Protein AF-A0A350IKV7-F1 (afdb_monomer_lite)

Sequence (80 aa):
MEDHKIISVKIVSGSNLNSRWRSPMQKITTDRGEFIDNMPGKQFGYFKDANPGFDWQSKIDQIVHNIRVIDHAGFRWLNK

Foldseek 3Di:
DDKWAWADWDWDQVCVVPVPGRAIWIWTQTPVGIAIAAAAPDQGDPDPPRDHGDPCRVRHRHIDPDWDWDDDPNGTHTDD

Secondary structure (DSSP, 8-state):
-EEEEEEEEEEEEHHHH-TT--SEEEEEEETTEEEEEEPBT---SSSTT-PPBP--GGGTT-EEEEEEEEEETTEEEEE-

pLDDT: mean 85.96, std 12.02, range [48.84, 98.0]

Radius of gyration: 11.83 Å; chains: 1; bounding box: 29×22×27 Å

Structure (mmCIF, N/CA/C/O backbone):
data_AF-A0A350IKV7-F1
#
_entry.id   AF-A0A350IKV7-F1
#
loop_
_atom_site.group_PDB
_atom_site.id
_atom_site.type_symbol
_atom_site.label_atom_id
_atom_site.label_alt_id
_atom_site.label_comp_id
_atom_site.label_asym_id
_atom_site.label_entity_id
_atom_site.label_seq_id
_atom_site.pdbx_PDB_ins_code
_atom_site.Cartn_x
_atom_site.Cartn_y
_atom_site.Cartn_z
_atom_site.occupancy
_atom_site.B_iso_or_equiv
_atom_site.auth_seq_id
_atom_site.auth_comp_id
_atom_site.auth_asym_id
_atom_site.auth_atom_id
_atom_site.pdbx_PDB_model_num
ATOM 1 N N . MET A 1 1 ? -15.940 9.341 -3.441 1.00 63.16 1 MET A N 1
ATOM 2 C CA . MET A 1 1 ? -14.935 9.220 -2.367 1.00 63.16 1 MET A CA 1
ATOM 3 C C . MET A 1 1 ? -15.389 8.078 -1.497 1.00 63.16 1 MET A C 1
ATOM 5 O O . MET A 1 1 ? -16.576 8.016 -1.200 1.00 63.16 1 MET A O 1
ATOM 9 N N . GLU A 1 2 ? -14.493 7.141 -1.223 1.00 75.62 2 GLU A N 1
ATOM 10 C CA . GLU A 1 2 ? -14.829 5.882 -0.565 1.00 75.62 2 GLU A CA 1
ATOM 11 C C . GLU A 1 2 ? -14.061 5.743 0.745 1.00 75.62 2 GLU A C 1
ATOM 13 O O . GLU A 1 2 ? -12.953 6.266 0.885 1.00 75.62 2 GLU A O 1
ATOM 18 N N . ASP A 1 3 ? -14.682 5.039 1.686 1.00 87.56 3 ASP A N 1
ATOM 19 C CA . ASP A 1 3 ? -14.088 4.686 2.967 1.00 87.56 3 ASP A CA 1
ATOM 20 C C . ASP A 1 3 ? -13.350 3.362 2.820 1.00 87.56 3 ASP A C 1
ATOM 22 O O . ASP A 1 3 ? -13.934 2.370 2.373 1.00 87.56 3 ASP A O 1
ATOM 26 N N . HIS A 1 4 ? -12.084 3.341 3.227 1.00 91.31 4 HIS A N 1
ATOM 27 C CA . HIS A 1 4 ? -11.271 2.130 3.210 1.00 91.31 4 HIS A CA 1
ATOM 28 C C . HIS A 1 4 ? -10.689 1.876 4.594 1.00 91.31 4 HIS A C 1
ATOM 30 O O . HIS A 1 4 ? -10.043 2.753 5.178 1.00 91.31 4 HIS A O 1
ATOM 36 N N . LYS A 1 5 ? -10.874 0.657 5.105 1.00 95.62 5 LYS A N 1
ATOM 37 C CA . LYS A 1 5 ? -10.156 0.193 6.290 1.00 95.62 5 LYS A CA 1
ATOM 38 C C . LYS A 1 5 ? -8.784 -0.307 5.865 1.00 95.62 5 LYS A C 1
ATOM 40 O O . LYS A 1 5 ? -8.689 -1.240 5.068 1.00 95.62 5 LYS A O 1
ATOM 45 N N . ILE A 1 6 ? -7.720 0.274 6.413 1.00 96.38 6 ILE A N 1
ATOM 46 C CA . ILE A 1 6 ? -6.356 -0.193 6.143 1.00 96.38 6 ILE A CA 1
ATOM 47 C C . ILE A 1 6 ? -6.088 -1.444 6.979 1.00 96.38 6 ILE A C 1
ATOM 49 O O . ILE A 1 6 ? -6.108 -1.397 8.206 1.00 96.38 6 ILE A O 1
ATOM 53 N N . ILE A 1 7 ? -5.827 -2.566 6.313 1.00 98.00 7 ILE A N 1
ATOM 54 C CA . ILE A 1 7 ? -5.583 -3.865 6.954 1.00 98.00 7 ILE A CA 1
ATOM 55 C C . ILE A 1 7 ? -4.088 -4.087 7.162 1.00 98.00 7 ILE A C 1
ATOM 57 O O . ILE A 1 7 ? -3.660 -4.543 8.216 1.00 98.00 7 ILE A O 1
ATOM 61 N N . SER A 1 8 ? -3.268 -3.799 6.151 1.00 97.81 8 SER A N 1
ATOM 62 C CA . SER A 1 8 ? -1.817 -3.932 6.279 1.00 97.81 8 SER A CA 1
ATOM 63 C C . SER A 1 8 ? -1.081 -3.065 5.272 1.00 97.81 8 SER A C 1
ATOM 65 O O . SER A 1 8 ? -1.611 -2.738 4.210 1.00 97.81 8 SER A O 1
ATOM 67 N N . VAL A 1 9 ? 0.163 -2.728 5.597 1.00 96.94 9 VAL A N 1
ATOM 68 C CA . VAL A 1 9 ? 1.082 -2.033 4.696 1.00 96.94 9 VAL A CA 1
ATOM 69 C C . VAL A 1 9 ? 2.388 -2.807 4.666 1.00 96.94 9 VAL A C 1
ATOM 71 O O . VAL A 1 9 ? 2.951 -3.132 5.711 1.00 96.94 9 VAL A O 1
ATOM 74 N N . LYS A 1 10 ? 2.863 -3.126 3.464 1.00 97.25 10 LYS A N 1
ATOM 75 C CA . LYS A 1 10 ? 4.147 -3.796 3.243 1.00 97.25 10 LYS A CA 1
ATOM 76 C C . LYS A 1 10 ? 5.009 -2.946 2.330 1.00 97.25 10 LYS A C 1
ATOM 78 O O . LYS A 1 10 ? 4.539 -2.489 1.292 1.00 97.25 10 LYS A O 1
ATOM 83 N N . ILE A 1 11 ? 6.281 -2.791 2.677 1.00 95.31 11 ILE A N 1
ATOM 84 C CA . ILE A 1 11 ? 7.258 -2.217 1.754 1.00 95.31 11 ILE A CA 1
ATOM 85 C C . ILE A 1 11 ? 7.663 -3.318 0.775 1.00 95.31 11 ILE A C 1
ATOM 87 O O . ILE A 1 11 ? 8.116 -4.387 1.182 1.00 95.31 11 ILE A O 1
ATOM 91 N N . VAL A 1 12 ? 7.480 -3.063 -0.515 1.00 94.31 12 VAL A N 1
ATOM 92 C CA . VAL A 1 12 ? 7.837 -3.985 -1.597 1.00 94.31 12 VAL A CA 1
ATOM 93 C C . VAL A 1 12 ? 8.817 -3.315 -2.549 1.00 94.31 12 VAL A C 1
ATOM 95 O O . VAL A 1 12 ? 8.813 -2.093 -2.703 1.00 94.31 12 VAL A O 1
ATOM 98 N N . SER A 1 13 ? 9.662 -4.106 -3.212 1.00 92.75 13 SER A N 1
ATOM 99 C CA . SER A 1 13 ? 10.480 -3.567 -4.298 1.00 92.75 13 SER A CA 1
ATOM 100 C C . SER A 1 13 ? 9.575 -3.159 -5.458 1.00 92.75 13 SER A C 1
ATOM 102 O O . SER A 1 13 ? 8.794 -3.985 -5.937 1.00 92.75 13 SER A O 1
ATOM 104 N N . GLY A 1 14 ? 9.705 -1.925 -5.953 1.00 89.62 14 GLY A N 1
ATOM 105 C CA . GLY A 1 14 ? 8.993 -1.479 -7.151 1.00 89.62 14 GLY A CA 1
ATOM 106 C C . GLY A 1 14 ? 9.260 -2.387 -8.349 1.00 89.62 14 GLY A C 1
ATOM 107 O O . GLY A 1 14 ? 8.348 -2.632 -9.131 1.00 89.62 14 GLY A O 1
ATOM 108 N N . SER A 1 15 ? 10.451 -2.992 -8.424 1.00 90.94 15 SER A N 1
ATOM 109 C CA . SER A 1 15 ? 10.838 -3.912 -9.500 1.00 90.94 15 SER A CA 1
ATOM 110 C C . SER A 1 15 ? 9.963 -5.162 -9.570 1.00 90.94 15 SER A C 1
ATOM 112 O O . SER A 1 15 ? 9.817 -5.744 -10.641 1.00 90.94 15 SER A O 1
ATOM 114 N N . ASN A 1 16 ? 9.378 -5.573 -8.438 1.00 90.94 16 ASN A N 1
ATOM 115 C CA . ASN A 1 16 ? 8.477 -6.724 -8.359 1.00 90.94 16 ASN A CA 1
ATOM 116 C C . ASN A 1 16 ? 7.079 -6.391 -8.894 1.00 90.94 16 ASN A C 1
ATOM 118 O O . ASN A 1 16 ? 6.326 -7.295 -9.238 1.00 90.94 16 ASN A O 1
ATOM 122 N N . LEU A 1 17 ? 6.728 -5.103 -8.933 1.00 87.81 17 LEU A N 1
ATOM 123 C CA . LEU A 1 17 ? 5.475 -4.601 -9.490 1.00 87.81 17 LEU A CA 1
ATOM 124 C C . LEU A 1 17 ? 5.662 -4.274 -10.973 1.00 87.81 17 LEU A C 1
ATOM 126 O O . LEU A 1 17 ? 4.887 -4.704 -11.818 1.00 87.81 17 LEU A O 1
ATOM 130 N N . ASN A 1 18 ? 6.730 -3.548 -11.298 1.00 86.38 18 ASN A N 1
ATOM 131 C CA . ASN A 1 18 ? 7.090 -3.162 -12.651 1.00 86.38 18 ASN A CA 1
ATOM 132 C C . ASN A 1 18 ? 8.614 -3.154 -12.790 1.00 86.38 18 ASN A C 1
ATOM 134 O O . ASN A 1 18 ? 9.301 -2.451 -12.052 1.00 86.38 18 ASN A O 1
ATOM 138 N N . SER A 1 19 ? 9.152 -3.857 -13.787 1.00 88.06 19 SER A N 1
ATOM 139 C CA . SER A 1 19 ? 10.603 -3.989 -13.996 1.00 88.06 19 SER A CA 1
ATOM 140 C C . SER A 1 19 ? 11.348 -2.661 -14.202 1.00 88.06 19 SER A C 1
ATOM 142 O O . SER A 1 19 ? 12.567 -2.606 -14.044 1.00 88.06 19 SER A O 1
ATOM 144 N N . ARG A 1 20 ? 10.641 -1.572 -14.533 1.00 85.44 20 ARG A N 1
ATOM 145 C CA . ARG A 1 20 ? 11.216 -0.225 -14.683 1.00 85.44 20 ARG A CA 1
ATOM 146 C C . ARG A 1 20 ? 11.276 0.560 -13.375 1.00 85.44 20 ARG A C 1
ATOM 148 O O . ARG A 1 20 ? 11.969 1.574 -13.315 1.00 85.44 20 ARG A O 1
ATOM 155 N N . TRP A 1 21 ? 10.558 0.139 -12.339 1.00 85.00 21 TRP A N 1
ATO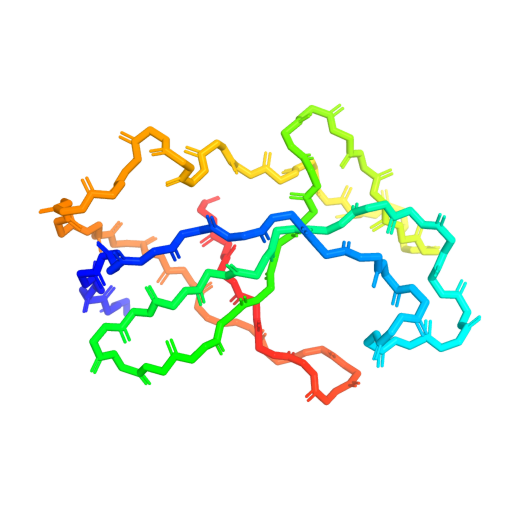M 156 C CA . TRP A 1 21 ? 10.530 0.836 -11.058 1.00 85.00 21 TRP A CA 1
ATOM 157 C C . TRP A 1 21 ? 11.678 0.340 -10.186 1.00 85.00 21 TRP A C 1
ATOM 159 O O . TRP A 1 21 ? 11.748 -0.826 -9.821 1.00 85.00 21 TRP A O 1
ATOM 169 N N . ARG A 1 22 ? 12.609 1.236 -9.859 1.00 84.62 22 ARG A N 1
ATOM 170 C CA . ARG A 1 22 ? 13.817 0.896 -9.084 1.00 84.62 22 ARG A CA 1
ATOM 171 C C . ARG A 1 22 ? 13.696 1.210 -7.597 1.00 84.62 22 ARG A C 1
ATOM 173 O O . ARG A 1 22 ? 14.591 0.881 -6.827 1.00 84.62 22 ARG A O 1
ATOM 180 N N . SER A 1 23 ? 12.611 1.864 -7.209 1.00 86.88 23 SER A N 1
ATOM 181 C CA . SER A 1 23 ? 12.418 2.367 -5.857 1.00 86.88 23 SER A CA 1
ATOM 182 C C . SER A 1 23 ? 11.503 1.459 -5.042 1.00 86.88 23 SER A C 1
ATOM 184 O O . SER A 1 23 ? 10.621 0.817 -5.615 1.00 86.88 23 SER A O 1
ATOM 186 N N . PRO A 1 24 ? 11.681 1.399 -3.711 1.00 92.19 24 PRO A N 1
ATOM 187 C CA . PRO A 1 24 ? 10.711 0.760 -2.834 1.00 92.19 24 PRO A CA 1
ATOM 188 C C . PRO A 1 24 ? 9.365 1.489 -2.898 1.00 92.19 24 PRO A C 1
ATOM 190 O O . PRO A 1 24 ? 9.322 2.706 -3.084 1.00 92.19 24 PRO A O 1
ATOM 193 N N . MET A 1 25 ? 8.294 0.724 -2.716 1.00 92.00 25 MET A N 1
ATOM 194 C CA . MET A 1 25 ? 6.900 1.156 -2.786 1.00 92.00 25 MET A CA 1
ATOM 195 C C . MET A 1 25 ? 6.135 0.631 -1.571 1.00 92.00 25 MET A C 1
ATOM 197 O O . MET A 1 25 ? 6.512 -0.386 -0.985 1.00 92.00 25 MET A O 1
ATOM 201 N N . GLN A 1 26 ? 5.031 1.281 -1.226 1.00 94.44 26 GLN A N 1
ATOM 202 C CA . GLN A 1 26 ? 4.077 0.781 -0.245 1.00 94.44 26 GLN A CA 1
ATOM 203 C C . GLN A 1 26 ? 3.012 -0.047 -0.962 1.00 94.44 26 GLN A C 1
ATOM 205 O O . GLN A 1 26 ? 2.342 0.453 -1.858 1.00 94.44 26 GLN A O 1
ATOM 210 N N . LYS A 1 27 ? 2.839 -1.309 -0.568 1.00 95.50 27 LYS A N 1
ATOM 211 C CA . LYS A 1 27 ? 1.683 -2.134 -0.923 1.00 95.50 27 LYS A CA 1
ATOM 212 C C . LYS A 1 27 ? 0.695 -2.093 0.241 1.00 95.50 27 LYS A C 1
ATOM 214 O O . LYS A 1 27 ? 0.973 -2.646 1.306 1.00 95.50 27 LYS A O 1
ATOM 219 N N . ILE A 1 28 ? -0.437 -1.435 0.033 1.00 96.19 28 ILE A N 1
ATOM 220 C CA . ILE A 1 28 ? -1.499 -1.222 1.013 1.00 96.19 28 ILE A CA 1
ATOM 221 C C . ILE A 1 28 ? -2.609 -2.236 0.754 1.00 96.19 28 ILE A C 1
ATOM 223 O O . ILE A 1 28 ? -3.180 -2.278 -0.328 1.00 96.19 28 ILE A O 1
ATOM 227 N N . THR A 1 29 ? -2.931 -3.062 1.740 1.00 96.75 29 THR A N 1
ATOM 228 C CA . THR A 1 29 ? -4.116 -3.927 1.701 1.00 96.75 29 THR A CA 1
ATOM 229 C C . THR A 1 29 ? -5.239 -3.258 2.473 1.00 96.75 29 THR A C 1
ATOM 231 O O . THR A 1 29 ? -5.045 -2.859 3.622 1.00 96.75 29 THR A O 1
ATOM 234 N N . THR A 1 30 ? -6.408 -3.166 1.855 1.00 95.62 30 THR A N 1
ATOM 235 C CA . THR A 1 30 ? -7.638 -2.644 2.453 1.00 95.62 30 THR A CA 1
ATOM 236 C C . THR A 1 30 ? -8.736 -3.701 2.436 1.00 95.62 30 THR A C 1
ATOM 238 O O . THR A 1 30 ? -8.609 -4.734 1.777 1.00 95.62 30 THR A O 1
ATOM 241 N N . ASP A 1 31 ? -9.848 -3.409 3.098 1.00 95.19 31 ASP A N 1
ATOM 242 C CA . ASP A 1 31 ? -11.100 -4.167 3.007 1.00 95.19 31 ASP A CA 1
ATOM 243 C C . ASP A 1 31 ? -11.724 -4.197 1.599 1.00 95.19 31 ASP A C 1
ATOM 245 O O . ASP A 1 31 ? -12.558 -5.057 1.320 1.00 95.19 31 ASP A O 1
ATOM 249 N N . ARG A 1 32 ? -11.296 -3.310 0.692 1.00 92.25 32 ARG A N 1
ATOM 250 C CA . ARG A 1 32 ? -11.764 -3.250 -0.706 1.00 92.25 32 ARG A CA 1
ATOM 251 C C . ARG A 1 32 ? -10.741 -3.737 -1.736 1.00 92.25 32 ARG A C 1
ATOM 253 O O . ARG A 1 32 ? -11.004 -3.671 -2.936 1.00 92.25 32 ARG A O 1
ATOM 260 N N . GLY A 1 33 ? -9.576 -4.214 -1.294 1.00 93.62 33 GLY A N 1
ATOM 261 C CA . GLY A 1 33 ? -8.515 -4.723 -2.166 1.00 93.62 33 GLY A CA 1
ATOM 262 C C . GLY A 1 33 ? -7.143 -4.110 -1.900 1.00 93.62 33 GLY A C 1
ATOM 263 O O . GLY A 1 33 ? -6.917 -3.453 -0.882 1.00 93.62 33 GLY A O 1
ATOM 264 N N . GLU A 1 34 ? -6.214 -4.356 -2.820 1.00 94.88 34 GLU A N 1
ATOM 265 C CA . GLU A 1 34 ? -4.816 -3.941 -2.707 1.00 94.88 34 GLU A CA 1
ATOM 266 C C . GLU A 1 34 ? -4.517 -2.708 -3.568 1.00 94.88 34 GLU A C 1
ATOM 268 O O . GLU A 1 34 ? -4.952 -2.606 -4.716 1.00 94.88 34 GLU A O 1
ATOM 273 N N . PHE A 1 35 ? -3.728 -1.798 -3.007 1.00 94.06 35 PHE A N 1
ATOM 274 C CA . PHE A 1 35 ? -3.318 -0.536 -3.603 1.00 94.06 35 PHE A CA 1
ATOM 275 C C . PHE A 1 35 ? -1.815 -0.335 -3.441 1.00 94.06 35 PHE A C 1
ATOM 277 O O . PHE A 1 35 ? -1.172 -0.953 -2.591 1.00 94.06 35 PHE A O 1
ATOM 284 N N . ILE A 1 36 ? -1.252 0.538 -4.263 1.00 92.81 36 ILE A N 1
ATOM 285 C CA . ILE A 1 36 ? 0.154 0.916 -4.224 1.00 92.81 36 ILE A CA 1
ATOM 286 C C . ILE A 1 36 ? 0.260 2.411 -3.937 1.00 92.81 36 ILE A C 1
ATOM 288 O O . ILE A 1 36 ? -0.570 3.201 -4.381 1.00 92.81 36 ILE A O 1
ATOM 292 N N . ASP A 1 37 ? 1.288 2.792 -3.193 1.00 91.44 37 ASP A N 1
ATOM 293 C CA . ASP A 1 37 ? 1.705 4.180 -3.055 1.00 91.44 37 ASP A CA 1
ATOM 294 C C . ASP A 1 37 ? 3.236 4.281 -3.078 1.00 91.44 37 ASP A C 1
ATOM 296 O O . ASP A 1 37 ? 3.959 3.305 -2.844 1.00 91.44 37 ASP A O 1
ATOM 300 N N . ASN A 1 38 ? 3.744 5.472 -3.370 1.00 89.50 38 ASN A N 1
ATOM 301 C CA . ASN A 1 38 ? 5.151 5.811 -3.228 1.00 89.50 38 ASN A CA 1
ATOM 302 C C . ASN A 1 38 ? 5.583 5.704 -1.759 1.00 89.50 38 ASN A C 1
ATOM 304 O O . ASN A 1 38 ? 4.758 5.617 -0.856 1.00 89.50 38 ASN A O 1
ATOM 308 N N . MET A 1 39 ? 6.886 5.720 -1.479 1.00 91.12 39 MET A N 1
ATOM 309 C CA . MET A 1 39 ? 7.347 5.824 -0.089 1.00 91.12 39 MET A CA 1
ATOM 310 C C . MET A 1 39 ? 7.088 7.227 0.484 1.00 91.12 39 MET A C 1
ATOM 312 O O . MET A 1 39 ? 7.162 8.207 -0.267 1.00 91.12 39 MET A O 1
ATOM 316 N N . PRO A 1 40 ? 6.877 7.356 1.810 1.00 89.12 40 PRO A N 1
ATOM 317 C CA . PRO A 1 40 ? 6.713 8.651 2.457 1.00 89.12 40 PRO A CA 1
ATOM 318 C C . PRO A 1 40 ? 7.876 9.595 2.164 1.00 89.12 40 PRO A C 1
ATOM 320 O O . PRO A 1 40 ? 9.045 9.214 2.263 1.00 89.12 40 PRO A O 1
ATOM 323 N N . GLY A 1 41 ? 7.551 10.822 1.756 1.00 79.75 41 GLY A N 1
ATOM 324 C CA . GLY A 1 41 ? 8.539 11.857 1.433 1.00 79.75 41 GLY A CA 1
ATOM 325 C C . GLY A 1 41 ? 9.389 11.580 0.188 1.00 79.75 41 GLY A C 1
ATOM 326 O O . GLY A 1 41 ? 10.289 12.363 -0.110 1.00 79.75 41 GLY A O 1
ATOM 327 N N . LYS A 1 42 ? 9.130 10.497 -0.556 1.00 71.25 42 LYS A N 1
ATOM 328 C CA . LYS A 1 42 ? 9.862 10.175 -1.782 1.00 71.25 42 LYS A CA 1
ATOM 329 C C . LYS A 1 42 ? 8.943 10.236 -2.992 1.00 71.25 42 LYS A C 1
ATOM 331 O O . LYS A 1 42 ? 8.014 9.445 -3.115 1.00 71.25 42 LYS A O 1
ATOM 336 N N . GLN A 1 43 ? 9.238 11.154 -3.903 1.00 69.00 43 GLN A N 1
ATOM 337 C CA . GLN A 1 43 ? 8.602 11.197 -5.214 1.00 69.00 43 GLN A CA 1
ATOM 338 C C . GLN A 1 43 ? 9.270 10.167 -6.118 1.00 69.00 43 GLN A C 1
ATOM 340 O O . GLN A 1 43 ? 10.467 10.264 -6.397 1.00 69.00 43 GLN A O 1
ATOM 345 N N . PHE A 1 44 ? 8.510 9.171 -6.569 1.00 64.06 44 PHE A N 1
ATOM 346 C CA . PHE A 1 44 ? 8.997 8.198 -7.536 1.00 64.06 44 PHE A CA 1
ATOM 347 C C . PHE A 1 44 ? 8.049 8.107 -8.724 1.00 64.06 44 PHE A C 1
ATOM 349 O O . PHE A 1 44 ? 6.848 7.898 -8.586 1.00 64.06 44 PHE A O 1
ATOM 356 N N . GLY A 1 45 ? 8.615 8.290 -9.912 1.00 56.50 45 GLY A N 1
ATOM 357 C CA . GLY A 1 45 ? 7.894 8.279 -11.175 1.00 56.50 45 GLY A CA 1
ATOM 358 C C . GLY A 1 45 ? 8.638 9.091 -12.229 1.00 56.50 45 GLY A C 1
ATOM 359 O O . GLY A 1 45 ? 9.396 9.999 -11.908 1.00 56.50 45 GLY A O 1
ATOM 360 N N . TYR A 1 46 ? 8.421 8.756 -13.500 1.00 49.62 46 TYR A N 1
ATOM 361 C CA . TYR A 1 46 ? 8.882 9.567 -14.636 1.00 49.62 46 TYR A CA 1
ATOM 362 C C . TYR A 1 46 ? 8.040 10.835 -14.836 1.00 49.62 46 TYR A C 1
ATOM 364 O O . TYR A 1 46 ? 8.394 11.700 -15.634 1.00 49.62 46 TYR A O 1
ATOM 372 N N . PHE A 1 47 ? 6.903 10.928 -14.14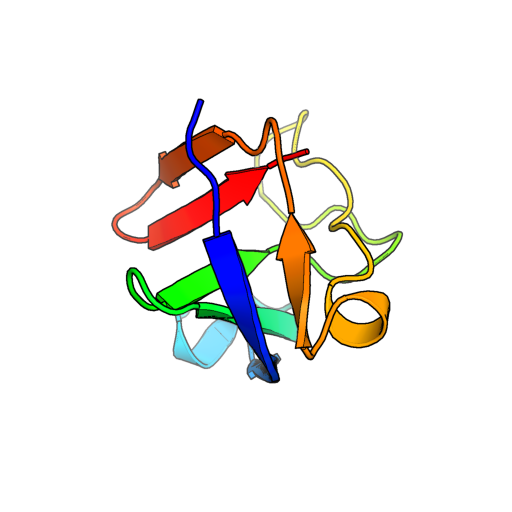8 1.00 52.16 47 PHE A N 1
ATOM 373 C CA . PHE A 1 47 ? 5.982 12.044 -14.258 1.00 52.16 47 PHE A CA 1
ATOM 374 C C . PHE A 1 47 ? 6.403 13.145 -13.291 1.00 52.16 47 PHE A C 1
ATOM 376 O O . PHE A 1 47 ? 6.618 12.894 -12.107 1.00 52.16 47 PHE A O 1
ATOM 383 N N . LYS A 1 48 ? 6.489 14.368 -13.816 1.00 48.84 48 LYS A N 1
ATOM 384 C CA . LYS A 1 48 ? 6.852 15.600 -13.101 1.00 48.84 48 LYS A CA 1
ATOM 385 C C . LYS A 1 48 ? 6.007 15.854 -11.838 1.00 48.84 48 LYS A C 1
ATOM 387 O O . LYS A 1 48 ? 6.467 16.551 -10.943 1.00 48.84 48 LYS A O 1
ATOM 392 N N . ASP A 1 49 ? 4.834 15.225 -11.757 1.00 55.00 49 ASP A N 1
ATOM 393 C CA . ASP A 1 49 ? 3.847 15.389 -10.686 1.00 55.00 49 ASP A CA 1
ATOM 394 C C . ASP A 1 49 ? 3.702 14.136 -9.802 1.00 55.00 49 ASP A C 1
ATOM 396 O O . ASP A 1 49 ? 2.674 13.939 -9.154 1.00 55.00 49 ASP A O 1
ATOM 400 N N . ALA A 1 50 ? 4.694 13.236 -9.792 1.00 62.72 50 ALA A N 1
ATOM 401 C CA . ALA A 1 50 ? 4.678 12.100 -8.876 1.00 62.72 50 ALA A CA 1
ATOM 402 C C . ALA A 1 50 ? 4.696 12.618 -7.433 1.00 62.72 50 ALA A C 1
ATOM 404 O O . ALA A 1 50 ? 5.732 13.057 -6.952 1.00 62.72 50 ALA A O 1
ATOM 405 N N . ASN A 1 51 ? 3.561 12.596 -6.737 1.00 70.50 51 ASN A N 1
ATOM 406 C CA . ASN A 1 51 ? 3.496 13.026 -5.344 1.00 70.50 51 ASN A CA 1
ATOM 407 C C . ASN A 1 51 ? 4.272 12.058 -4.439 1.00 70.50 51 ASN A C 1
ATOM 409 O O . ASN A 1 51 ? 4.334 10.854 -4.723 1.00 70.50 51 ASN A O 1
ATOM 413 N N . PRO A 1 52 ? 4.897 12.565 -3.362 1.00 82.94 52 PRO A N 1
ATOM 414 C CA . PRO A 1 52 ? 5.452 11.690 -2.350 1.00 82.94 52 PRO A CA 1
ATOM 415 C C . PRO A 1 52 ? 4.312 10.881 -1.741 1.00 82.94 52 PRO A C 1
ATOM 417 O O . PRO A 1 52 ? 3.202 11.393 -1.588 1.00 82.94 52 PRO A O 1
ATOM 420 N N . GLY A 1 53 ? 4.588 9.623 -1.409 1.00 87.25 53 GLY A N 1
ATOM 421 C CA . GLY A 1 53 ? 3.564 8.786 -0.803 1.00 87.25 53 GLY A CA 1
ATOM 422 C C . GLY A 1 53 ? 3.169 9.292 0.579 1.00 87.25 53 GLY A C 1
ATOM 423 O O . GLY A 1 53 ? 3.908 10.037 1.233 1.00 87.25 53 GLY A O 1
ATOM 424 N N . PHE A 1 54 ? 2.004 8.864 1.040 1.00 90.81 54 PHE A N 1
ATOM 425 C CA . PHE A 1 54 ? 1.530 9.116 2.394 1.00 90.81 54 PHE A CA 1
ATOM 426 C C . PHE A 1 54 ? 2.029 8.023 3.353 1.00 90.81 54 PHE A C 1
ATOM 428 O O . PHE A 1 54 ? 2.227 6.885 2.944 1.00 90.81 54 PHE A O 1
ATOM 435 N N . ASP A 1 55 ? 2.234 8.327 4.639 1.00 93.19 55 ASP A N 1
ATOM 436 C CA . ASP A 1 55 ? 2.572 7.299 5.637 1.00 93.19 55 ASP A CA 1
ATOM 437 C C . ASP A 1 55 ? 1.346 6.437 5.984 1.00 93.19 55 ASP A C 1
ATOM 439 O O . ASP A 1 55 ? 0.644 6.664 6.975 1.00 93.19 55 ASP A O 1
ATOM 443 N N . TRP A 1 56 ? 1.083 5.433 5.146 1.00 94.00 56 TRP A N 1
ATOM 444 C CA . TRP A 1 56 ? -0.024 4.497 5.331 1.00 94.00 56 TRP A CA 1
ATOM 445 C C . TRP A 1 56 ? 0.193 3.551 6.505 1.00 94.00 56 TRP A C 1
ATOM 447 O O . TRP A 1 56 ? -0.781 3.034 7.055 1.00 94.00 56 TRP A O 1
ATOM 457 N N . GLN A 1 57 ? 1.441 3.325 6.920 1.00 95.50 57 GLN A N 1
ATOM 458 C CA . GLN A 1 57 ? 1.735 2.447 8.047 1.00 95.50 57 GLN A CA 1
ATOM 459 C C . GLN A 1 57 ? 1.149 3.012 9.349 1.00 95.50 57 GLN A C 1
ATOM 461 O O . GLN A 1 57 ? 0.603 2.255 10.149 1.00 95.50 57 GLN A O 1
ATOM 466 N N . SER A 1 58 ? 1.125 4.342 9.501 1.00 95.50 58 SER A N 1
ATOM 467 C CA . SER A 1 58 ? 0.444 5.032 10.611 1.00 95.50 58 SER A CA 1
ATOM 468 C C . SER A 1 58 ? -1.087 4.880 10.636 1.00 95.50 58 SER A C 1
ATOM 470 O O . SER A 1 58 ? -1.738 5.333 11.583 1.00 95.50 58 SER A O 1
ATOM 472 N N . LYS A 1 59 ? -1.682 4.289 9.589 1.00 95.38 59 LYS A N 1
ATOM 473 C CA . LYS A 1 59 ? -3.134 4.158 9.396 1.00 95.38 59 LYS A CA 1
ATOM 474 C C . LYS A 1 59 ? -3.659 2.735 9.467 1.00 95.38 59 LYS A C 1
ATOM 476 O O . LYS A 1 59 ? -4.857 2.555 9.284 1.00 95.38 59 LYS A O 1
ATOM 481 N N . ILE A 1 60 ? -2.814 1.750 9.758 1.00 96.62 60 ILE A N 1
ATOM 482 C CA . ILE A 1 60 ? -3.264 0.370 9.977 1.00 96.62 60 ILE A CA 1
ATOM 483 C C . ILE A 1 60 ? -4.368 0.350 11.053 1.00 96.62 60 ILE A C 1
ATOM 485 O O . ILE A 1 60 ? -4.307 1.095 12.031 1.00 96.62 60 ILE A O 1
ATOM 489 N N . ASP A 1 61 ? -5.406 -0.449 10.805 1.00 96.38 61 ASP A N 1
ATOM 490 C CA . ASP A 1 61 ? -6.645 -0.581 11.583 1.00 96.38 61 ASP A CA 1
ATOM 491 C C . ASP A 1 61 ? -7.567 0.651 11.622 1.00 96.38 61 ASP A C 1
ATOM 493 O O . ASP A 1 61 ? -8.655 0.581 12.198 1.00 96.38 61 ASP A O 1
ATOM 497 N N . GLN A 1 62 ? -7.209 1.749 10.948 1.00 96.06 62 GLN A N 1
ATOM 498 C CA . GLN A 1 62 ? -8.066 2.928 10.811 1.00 96.06 62 GLN A CA 1
ATOM 499 C C . GLN A 1 62 ? -8.912 2.862 9.535 1.00 96.06 62 GLN A C 1
ATOM 501 O O . GLN A 1 62 ? -8.487 2.347 8.496 1.00 96.06 62 GLN A O 1
ATOM 506 N N . ILE A 1 63 ? -10.112 3.441 9.614 1.00 94.69 63 ILE A N 1
ATOM 507 C CA . ILE A 1 63 ? -10.914 3.796 8.441 1.00 94.69 63 ILE A CA 1
ATOM 508 C C . ILE A 1 63 ? -10.428 5.161 7.961 1.00 94.69 63 ILE A C 1
ATOM 510 O O . ILE A 1 63 ? -10.365 6.115 8.738 1.00 94.69 63 ILE A O 1
ATOM 514 N N . VAL A 1 64 ? -10.053 5.246 6.688 1.00 91.69 64 VAL A N 1
ATOM 515 C CA . VAL A 1 64 ? -9.614 6.494 6.067 1.00 91.69 64 VAL A CA 1
ATOM 516 C C . VAL A 1 64 ? -10.684 6.964 5.093 1.00 91.69 64 VAL A C 1
ATOM 518 O O . VAL A 1 64 ? -11.122 6.213 4.223 1.00 91.69 64 VAL A O 1
ATOM 521 N N . HIS A 1 65 ? -11.079 8.224 5.257 1.00 89.44 65 HIS A N 1
ATOM 522 C CA . HIS A 1 65 ? -12.083 8.901 4.444 1.00 89.44 65 HIS A CA 1
ATOM 523 C C . HIS A 1 65 ? -11.423 9.785 3.382 1.00 89.44 65 HIS A C 1
ATOM 525 O O . HIS A 1 65 ? -10.283 10.224 3.549 1.00 89.44 65 HIS A O 1
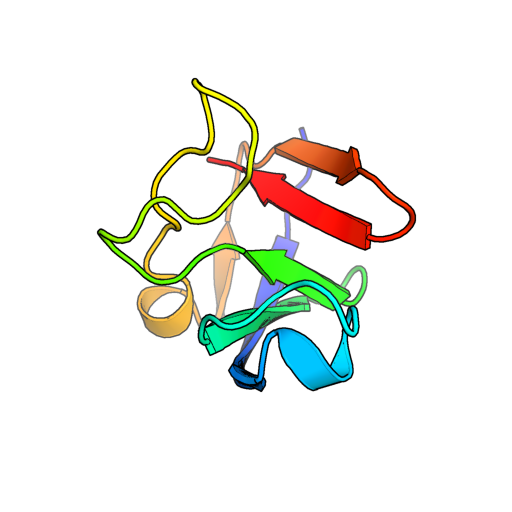ATOM 531 N N . ASN A 1 66 ? -12.178 10.114 2.331 1.00 83.25 66 ASN A N 1
ATOM 532 C CA . ASN A 1 66 ? -11.785 11.064 1.280 1.00 83.25 66 ASN A CA 1
ATOM 533 C C . ASN A 1 66 ? -10.515 10.687 0.506 1.00 83.25 66 ASN A C 1
ATOM 535 O O . ASN A 1 66 ? -9.817 11.559 -0.001 1.00 83.25 66 ASN A O 1
ATOM 539 N N . ILE A 1 67 ? -10.232 9.394 0.375 1.00 86.19 67 ILE A N 1
ATOM 540 C CA . ILE A 1 67 ? -9.117 8.921 -0.446 1.00 86.19 67 ILE A CA 1
ATOM 541 C C 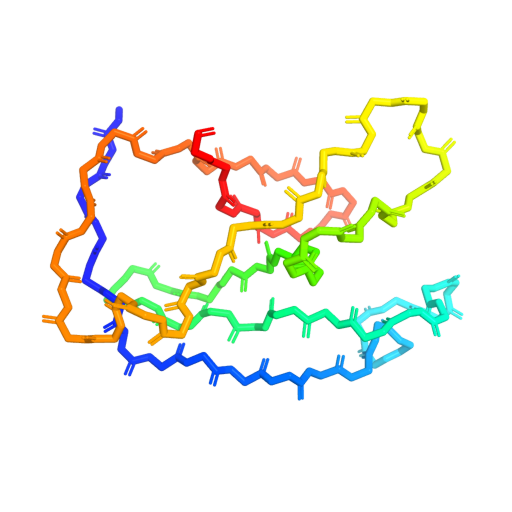. ILE A 1 67 ? -9.589 8.691 -1.878 1.00 86.19 67 ILE A C 1
ATOM 543 O O . ILE A 1 67 ? -10.704 8.220 -2.133 1.00 86.19 67 ILE A O 1
ATOM 547 N N . ARG A 1 68 ? -8.745 9.077 -2.834 1.00 85.94 68 ARG A N 1
ATOM 548 C CA . ARG A 1 68 ? -8.993 8.874 -4.255 1.00 85.94 68 ARG A CA 1
ATOM 549 C C . ARG A 1 68 ? -8.260 7.626 -4.712 1.00 85.94 68 ARG A C 1
ATOM 551 O O . ARG A 1 68 ? -7.036 7.557 -4.634 1.00 85.94 68 ARG A O 1
ATOM 558 N N . VAL A 1 69 ? -9.019 6.686 -5.260 1.00 87.62 69 VAL A N 1
ATOM 559 C CA . VAL A 1 69 ? -8.460 5.567 -6.014 1.00 87.62 69 VAL A CA 1
ATOM 560 C C . VAL A 1 69 ? -8.198 6.018 -7.447 1.00 87.62 69 VAL A C 1
AT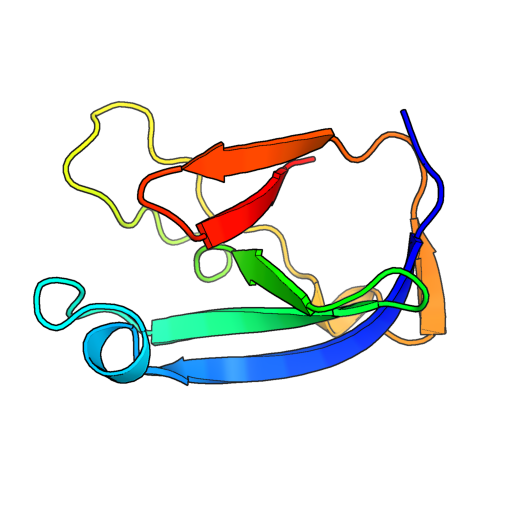OM 562 O O . VAL A 1 69 ? -9.085 6.580 -8.094 1.00 87.62 69 VAL A O 1
ATOM 565 N N . ILE A 1 70 ? -6.984 5.795 -7.944 1.00 85.75 70 ILE A N 1
ATOM 566 C CA . ILE A 1 70 ? -6.613 6.090 -9.333 1.00 85.75 70 ILE A CA 1
ATOM 567 C C . ILE A 1 70 ? -5.934 4.868 -9.939 1.00 85.75 70 ILE A C 1
ATOM 569 O O . ILE A 1 70 ? -5.017 4.314 -9.340 1.00 85.75 70 ILE A O 1
ATOM 573 N N . ASP A 1 71 ? -6.336 4.503 -11.153 1.00 86.31 71 ASP A N 1
ATOM 574 C CA . ASP A 1 71 ? -5.666 3.464 -11.928 1.00 86.31 71 ASP A CA 1
ATOM 575 C C . ASP A 1 71 ? -4.611 4.095 -12.839 1.00 86.31 71 ASP A C 1
ATOM 577 O O . ASP A 1 71 ? -4.913 4.947 -13.676 1.00 86.31 71 ASP A O 1
ATOM 581 N N . HIS A 1 72 ? -3.358 3.6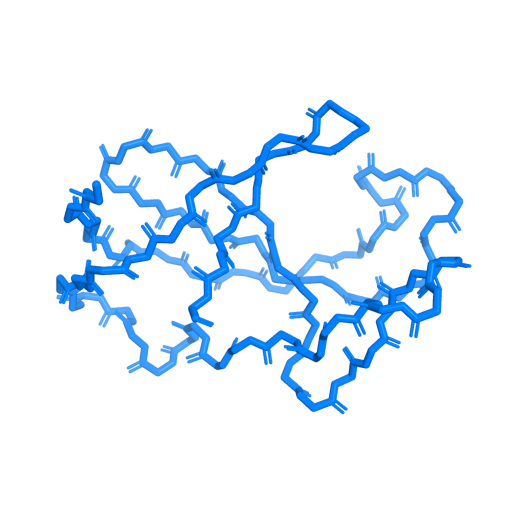71 -12.690 1.00 76.62 72 HIS A N 1
ATOM 582 C CA . HIS A 1 72 ? -2.260 4.096 -13.549 1.00 76.62 72 HIS A CA 1
ATOM 583 C C . HIS A 1 72 ? -1.367 2.913 -13.912 1.00 76.62 72 HIS A C 1
ATOM 585 O O . HIS A 1 72 ? -0.894 2.188 -13.038 1.00 76.62 72 HIS A O 1
ATOM 591 N N . ALA A 1 73 ? -1.119 2.735 -15.213 1.00 81.38 73 ALA A N 1
ATOM 592 C CA . ALA A 1 73 ? -0.285 1.659 -15.754 1.00 81.38 73 ALA A CA 1
ATOM 593 C C . ALA A 1 73 ? -0.683 0.246 -15.266 1.00 81.38 73 ALA A C 1
ATOM 595 O O . ALA A 1 73 ? 0.180 -0.609 -15.086 1.00 81.38 73 ALA A O 1
ATOM 596 N N . GLY A 1 74 ? -1.983 0.008 -15.043 1.00 84.62 74 GLY A N 1
ATOM 597 C CA . GLY A 1 74 ? -2.511 -1.268 -14.541 1.00 84.62 74 GLY A CA 1
ATOM 598 C C . GLY A 1 74 ? -2.436 -1.448 -13.021 1.00 84.62 74 GLY A C 1
ATOM 599 O O . GLY A 1 74 ? -2.801 -2.508 -12.522 1.00 84.62 74 GLY A O 1
ATOM 600 N N . PHE A 1 75 ? -1.997 -0.427 -12.280 1.00 86.75 75 PHE A N 1
ATOM 601 C CA . PHE A 1 75 ? -1.921 -0.439 -10.820 1.00 86.75 75 PHE A CA 1
ATOM 602 C C . PHE A 1 75 ? -2.940 0.513 -10.206 1.00 86.75 75 PHE A C 1
ATOM 604 O O . PHE A 1 75 ? -3.141 1.618 -10.710 1.00 86.75 75 PHE A O 1
ATOM 611 N N . ARG A 1 76 ? -3.530 0.090 -9.088 1.00 90.75 76 ARG A N 1
ATOM 612 C CA . ARG A 1 76 ? -4.449 0.879 -8.266 1.00 90.75 76 ARG A CA 1
ATOM 613 C C . ARG A 1 76 ? -3.678 1.660 -7.215 1.00 90.75 76 ARG A C 1
ATOM 615 O O . ARG A 1 76 ? -2.938 1.062 -6.439 1.00 90.75 76 ARG A O 1
ATOM 622 N N . TRP A 1 77 ? -3.886 2.967 -7.161 1.00 88.00 77 TRP A N 1
ATOM 623 C CA . TRP A 1 77 ? -3.217 3.870 -6.228 1.00 88.00 77 TRP A CA 1
ATOM 624 C C . TRP A 1 77 ? -4.197 4.471 -5.240 1.00 88.00 77 TRP A C 1
ATOM 626 O O . TRP A 1 77 ? -5.306 4.826 -5.633 1.00 88.00 77 TRP A O 1
ATOM 636 N N . LEU A 1 78 ? -3.766 4.635 -3.990 1.00 85.44 78 LEU A N 1
ATOM 637 C CA . LEU A 1 78 ? -4.460 5.467 -3.010 1.00 85.44 78 LEU A CA 1
ATOM 638 C C . LEU A 1 78 ? -3.775 6.825 -2.935 1.00 85.44 78 LEU A C 1
ATOM 640 O O . LEU A 1 78 ? -2.613 6.912 -2.554 1.00 85.44 78 LEU A O 1
ATOM 644 N N . ASN A 1 79 ? -4.507 7.878 -3.288 1.00 76.56 79 ASN A N 1
ATOM 645 C CA . ASN A 1 79 ? -4.042 9.259 -3.222 1.00 76.56 79 ASN A CA 1
ATOM 646 C C . ASN A 1 79 ? -4.878 10.028 -2.192 1.00 76.56 79 ASN A C 1
ATOM 648 O O . ASN A 1 79 ? -6.102 9.865 -2.150 1.00 76.56 79 ASN A O 1
ATOM 652 N N . LYS A 1 80 ? -4.218 10.835 -1.362 1.00 68.31 80 LYS A N 1
ATOM 653 C CA . LYS A 1 80 ? -4.844 11.624 -0.295 1.00 68.31 80 LYS A CA 1
ATOM 654 C C . LYS A 1 80 ? -4.850 13.106 -0.648 1.00 68.31 80 LYS A C 1
ATOM 656 O O . LYS A 1 80 ? -3.828 13.575 -1.190 1.00 68.31 80 LYS A O 1
#